Protein AF-A0A7V3P7U3-F1 (afdb_monomer)

Structure (mmCIF, N/CA/C/O backbone):
data_AF-A0A7V3P7U3-F1
#
_entry.id   AF-A0A7V3P7U3-F1
#
loop_
_atom_site.group_PDB
_atom_site.id
_atom_site.type_symbol
_atom_site.label_atom_id
_atom_site.label_alt_id
_atom_site.label_comp_id
_atom_site.label_asym_id
_atom_site.label_entity_id
_atom_site.label_seq_id
_atom_site.pdbx_PDB_ins_code
_atom_site.Cartn_x
_atom_site.Cartn_y
_atom_site.Cartn_z
_atom_site.occupancy
_atom_site.B_iso_or_equiv
_atom_site.auth_seq_id
_atom_site.auth_comp_id
_atom_site.auth_asym_id
_atom_site.auth_atom_id
_atom_site.pdbx_PDB_model_num
ATOM 1 N N . MET A 1 1 ? -20.421 6.457 41.859 1.00 66.44 1 MET A N 1
ATOM 2 C CA . MET A 1 1 ? -20.362 5.434 40.785 1.00 66.44 1 MET A CA 1
ATOM 3 C C . MET A 1 1 ? -21.078 5.841 39.492 1.00 66.44 1 MET A C 1
ATOM 5 O O . MET A 1 1 ? -20.408 5.921 38.476 1.00 66.44 1 MET A O 1
ATOM 9 N N . ARG A 1 2 ? -22.380 6.186 39.481 1.00 81.12 2 ARG A N 1
ATOM 10 C CA . ARG A 1 2 ? -23.106 6.569 38.236 1.00 81.12 2 ARG A CA 1
ATOM 11 C C . ARG A 1 2 ? -22.445 7.677 37.395 1.00 81.12 2 ARG A C 1
ATOM 13 O O . ARG A 1 2 ? -22.456 7.594 36.174 1.00 81.12 2 ARG A O 1
ATOM 20 N N . ARG A 1 3 ? -21.876 8.711 38.029 1.00 88.88 3 ARG A N 1
ATOM 21 C CA . ARG A 1 3 ? -21.183 9.807 37.319 1.00 88.88 3 ARG A CA 1
ATOM 22 C C . ARG A 1 3 ? -19.872 9.353 36.668 1.00 88.88 3 ARG A C 1
ATOM 24 O O . ARG A 1 3 ? -19.590 9.771 35.555 1.00 88.88 3 ARG A O 1
ATOM 31 N N . LEU A 1 4 ? -19.134 8.454 37.323 1.00 92.50 4 LEU A N 1
ATOM 32 C CA . LEU A 1 4 ? -17.891 7.890 36.795 1.00 92.50 4 LEU A CA 1
ATOM 33 C C . LEU A 1 4 ? -18.155 7.092 35.513 1.00 92.50 4 LEU A C 1
ATOM 35 O O . LEU A 1 4 ? -17.512 7.342 34.504 1.00 92.50 4 LEU A O 1
ATOM 39 N N . PHE A 1 5 ? -19.164 6.215 35.523 1.00 93.75 5 PHE A N 1
ATOM 40 C CA . PHE A 1 5 ? -19.541 5.441 34.336 1.00 93.75 5 PHE A CA 1
ATOM 41 C C . PHE A 1 5 ? -20.022 6.315 33.172 1.00 93.75 5 PHE A C 1
ATOM 43 O O . PHE A 1 5 ? -19.730 6.003 32.023 1.00 93.75 5 PHE A O 1
ATOM 50 N N . LYS A 1 6 ? -20.705 7.435 33.449 1.00 92.81 6 LYS A N 1
ATOM 51 C CA . LYS A 1 6 ? -21.075 8.403 32.403 1.00 92.81 6 LYS A CA 1
ATOM 52 C C . LYS A 1 6 ? -19.848 9.052 31.765 1.00 92.81 6 LYS A C 1
ATOM 54 O O . LYS A 1 6 ? -19.779 9.124 30.546 1.00 92.81 6 LYS A O 1
ATOM 59 N N . ILE A 1 7 ? -18.886 9.497 32.575 1.00 96.00 7 ILE A N 1
ATOM 60 C CA . ILE A 1 7 ? -17.646 10.111 32.077 1.00 96.00 7 ILE A CA 1
ATOM 61 C C . ILE A 1 7 ? -16.859 9.107 31.235 1.00 96.00 7 ILE A C 1
ATOM 63 O O . ILE A 1 7 ? -16.435 9.436 30.132 1.00 96.00 7 ILE A O 1
ATOM 67 N N . LEU A 1 8 ? -16.728 7.871 31.722 1.00 95.75 8 LEU A N 1
ATOM 68 C CA . LEU A 1 8 ? -16.055 6.801 30.991 1.00 95.75 8 LEU A CA 1
ATOM 69 C C . LEU A 1 8 ? -16.740 6.526 29.649 1.00 95.75 8 LEU A C 1
ATOM 71 O O . LEU A 1 8 ? -16.068 6.514 28.628 1.00 95.75 8 LEU A O 1
ATOM 75 N N . GLY A 1 9 ? -18.071 6.407 29.627 1.00 95.12 9 GLY A N 1
ATOM 76 C CA . GLY A 1 9 ? -18.823 6.196 28.388 1.00 95.12 9 GLY A CA 1
ATOM 77 C C . GLY A 1 9 ? -18.642 7.327 27.369 1.00 95.12 9 GLY A C 1
ATOM 78 O O . GLY A 1 9 ? -18.459 7.058 26.185 1.00 95.12 9 GLY A O 1
ATOM 79 N N . ILE A 1 10 ? -18.630 8.584 27.826 1.00 96.62 10 ILE A N 1
ATOM 80 C CA . ILE A 1 10 ? -18.383 9.750 26.963 1.00 96.62 10 ILE A CA 1
ATOM 81 C C . ILE A 1 10 ? -16.958 9.715 26.397 1.00 96.62 10 ILE A C 1
ATOM 83 O O . ILE A 1 10 ? -16.777 9.904 25.196 1.00 96.62 10 ILE A O 1
ATOM 87 N N . LEU A 1 11 ? -15.955 9.425 27.231 1.00 96.50 11 LEU A N 1
ATOM 88 C CA . LEU A 1 11 ? -14.562 9.314 26.793 1.00 96.50 11 LEU A CA 1
ATOM 89 C C . LEU A 1 11 ? -14.364 8.167 25.800 1.00 96.50 11 LEU A C 1
ATOM 91 O O . LEU A 1 11 ? -13.693 8.352 24.789 1.00 96.50 11 LEU A O 1
ATOM 95 N N . THR A 1 12 ? -14.973 7.005 26.038 1.00 96.31 12 THR A N 1
ATOM 96 C CA . THR A 1 12 ? -14.904 5.867 25.114 1.00 96.31 12 THR A CA 1
ATOM 97 C C . THR A 1 12 ? -15.569 6.192 23.778 1.00 96.31 12 THR A C 1
ATOM 99 O O . THR A 1 12 ? -15.012 5.866 22.729 1.00 96.31 12 THR A O 1
ATOM 102 N N . ALA A 1 13 ? -16.720 6.871 23.787 1.00 96.31 13 ALA A N 1
ATOM 103 C CA . ALA A 1 13 ? -17.393 7.294 22.562 1.00 96.31 13 ALA A CA 1
ATOM 104 C C . ALA A 1 13 ? -16.538 8.293 21.764 1.00 96.31 13 ALA A C 1
ATOM 106 O O . ALA A 1 13 ? -16.299 8.086 20.575 1.00 96.31 13 ALA A O 1
ATOM 107 N N . LEU A 1 14 ? -16.009 9.328 22.426 1.00 97.12 14 LEU A N 1
ATOM 108 C CA . LEU A 1 14 ? -15.113 10.313 21.810 1.00 97.12 14 LEU A CA 1
ATOM 109 C C . LEU A 1 14 ? -13.834 9.666 21.268 1.00 97.12 14 LEU A C 1
ATOM 111 O O . LEU A 1 14 ? -13.440 9.947 20.139 1.00 97.12 14 LEU A O 1
ATOM 115 N N . GLY A 1 15 ? -13.221 8.766 22.038 1.00 96.00 15 GLY A N 1
ATOM 116 C CA . GLY A 1 15 ? -12.037 8.021 21.615 1.00 96.00 15 GLY A CA 1
ATOM 117 C C . GLY A 1 15 ? -12.306 7.148 20.390 1.00 96.00 15 GLY A C 1
ATOM 118 O O . GLY A 1 15 ? -11.504 7.137 19.462 1.00 96.00 15 GLY A O 1
ATOM 119 N N . SER A 1 16 ? -13.462 6.480 20.338 1.00 95.56 16 SER A N 1
ATOM 120 C CA . SER A 1 16 ? -13.853 5.632 19.202 1.00 95.56 16 SER A CA 1
ATOM 121 C C . SER A 1 16 ? -14.078 6.450 17.930 1.00 95.56 16 SER A C 1
ATOM 123 O O . SER A 1 16 ? -13.594 6.079 16.862 1.00 95.56 16 SER A O 1
ATOM 125 N N . VAL A 1 17 ? -14.763 7.594 18.042 1.00 96.75 17 VAL A N 1
ATOM 126 C CA . VAL A 1 17 ? -14.963 8.515 16.912 1.00 96.75 17 VAL A CA 1
ATOM 127 C C . VAL A 1 17 ? -13.624 9.080 16.441 1.00 96.75 17 VAL A C 1
ATOM 129 O O . VAL A 1 17 ? -13.340 9.053 15.246 1.00 96.75 17 VAL A O 1
ATOM 132 N N . GLY A 1 18 ? -12.772 9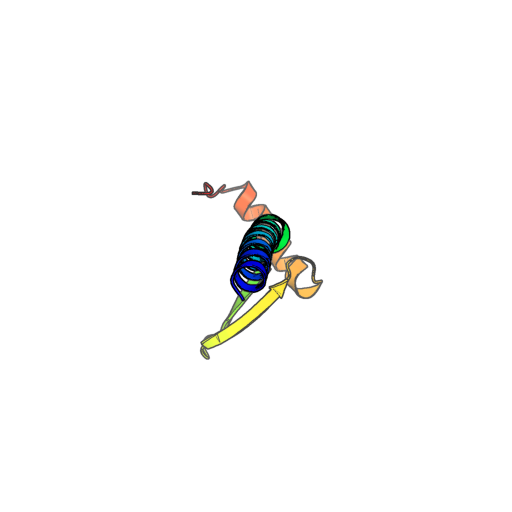.527 17.368 1.00 95.44 18 GLY A N 1
ATOM 133 C CA . GLY A 1 18 ? -11.439 10.039 17.051 1.00 95.44 18 GLY A CA 1
ATOM 134 C C . GLY A 1 18 ? -10.567 9.005 16.335 1.00 95.44 18 GLY A C 1
ATOM 135 O O . GLY A 1 18 ? -9.979 9.309 15.299 1.00 95.44 18 GLY A O 1
ATOM 136 N N . ALA A 1 19 ? -10.546 7.765 16.828 1.00 93.25 19 ALA A N 1
ATOM 137 C CA . ALA A 1 19 ? -9.826 6.665 16.194 1.00 93.25 19 ALA A CA 1
ATOM 138 C C . ALA A 1 19 ? -10.369 6.348 14.791 1.00 93.25 19 ALA A C 1
ATOM 140 O O . ALA A 1 19 ? -9.587 6.154 13.862 1.00 93.25 19 ALA A O 1
ATOM 141 N N . GLY A 1 20 ? -11.694 6.349 14.611 1.00 91.69 20 GLY A N 1
ATOM 142 C CA . GLY A 1 20 ? -12.327 6.125 13.310 1.00 91.69 20 GLY A CA 1
ATOM 143 C C . GLY A 1 20 ? -11.983 7.208 12.285 1.00 91.69 20 GLY A C 1
ATOM 144 O O . GLY A 1 20 ? -11.625 6.893 11.149 1.00 91.69 20 GLY A O 1
ATOM 145 N N . VAL A 1 21 ? -12.022 8.480 12.695 1.00 93.69 21 VAL A N 1
ATOM 146 C CA . VAL A 1 21 ? -11.615 9.615 11.851 1.00 93.69 21 VAL A CA 1
ATOM 147 C C . VAL A 1 21 ? -10.135 9.510 11.485 1.00 93.69 21 VAL A C 1
ATOM 149 O O . VAL A 1 21 ? -9.786 9.630 10.312 1.00 93.69 21 VAL A O 1
ATOM 152 N N . TYR A 1 22 ? -9.267 9.225 12.459 1.00 90.50 22 TYR A N 1
ATOM 153 C CA . TYR A 1 22 ? -7.836 9.057 12.215 1.00 90.50 22 TYR A CA 1
ATOM 154 C C . TYR A 1 22 ? -7.554 7.911 11.237 1.00 90.50 22 TYR A C 1
ATOM 156 O O . TYR A 1 22 ? -6.813 8.081 10.268 1.00 90.50 22 TYR A O 1
ATOM 164 N N . TYR A 1 23 ? -8.205 6.764 11.436 1.00 89.19 23 TYR A N 1
ATOM 165 C CA . TYR A 1 23 ? -8.088 5.633 10.529 1.00 89.19 23 TYR A CA 1
ATOM 166 C C . TYR A 1 23 ? -8.511 6.017 9.109 1.00 89.19 23 TYR A C 1
ATOM 168 O O . TYR A 1 23 ? -7.767 5.773 8.164 1.00 89.19 23 TYR A O 1
ATOM 176 N N . PHE A 1 24 ? -9.669 6.660 8.946 1.00 86.50 24 PHE A N 1
ATOM 177 C CA . PHE A 1 24 ? -10.188 7.016 7.628 1.00 86.50 24 PHE A CA 1
ATOM 178 C C . PHE A 1 24 ? -9.295 8.021 6.888 1.00 86.50 24 PHE A C 1
ATOM 180 O O . PHE A 1 24 ? -9.083 7.877 5.686 1.00 86.50 24 PHE A O 1
ATOM 187 N N . LEU A 1 25 ? -8.761 9.019 7.594 1.00 85.69 25 LEU A N 1
ATOM 188 C CA . LEU A 1 25 ? -7.964 10.078 6.976 1.00 85.69 25 LEU A CA 1
ATOM 189 C C . LEU A 1 25 ? -6.521 9.648 6.688 1.00 85.69 25 LEU A C 1
ATOM 191 O O . LEU A 1 25 ? -5.974 10.021 5.652 1.00 85.69 25 LEU A O 1
ATOM 195 N N . PHE A 1 26 ? -5.906 8.861 7.575 1.00 81.69 26 PHE A N 1
ATOM 196 C CA . PHE A 1 26 ? -4.459 8.627 7.535 1.00 81.69 26 PHE A CA 1
ATOM 197 C C . PHE A 1 26 ? -4.056 7.181 7.235 1.00 81.69 26 PHE A C 1
ATOM 199 O O . PHE A 1 26 ? -3.014 6.973 6.617 1.00 81.69 26 PHE A O 1
ATOM 206 N N . LEU A 1 27 ? -4.855 6.186 7.639 1.00 77.88 27 LEU A N 1
ATOM 207 C CA . LEU A 1 27 ? -4.508 4.764 7.468 1.00 77.88 27 LEU A CA 1
ATOM 208 C C . LEU A 1 27 ? -5.265 4.096 6.319 1.00 77.88 27 LEU A C 1
ATOM 210 O O . LEU A 1 27 ? -4.735 3.197 5.675 1.00 77.88 27 LEU A O 1
ATOM 214 N N . ARG A 1 28 ? -6.507 4.512 6.056 1.00 76.56 28 ARG A N 1
ATOM 215 C CA . ARG A 1 28 ? -7.367 3.891 5.042 1.00 76.56 28 ARG A CA 1
ATOM 216 C C . ARG A 1 28 ? -6.882 4.175 3.625 1.00 76.56 28 ARG A C 1
ATOM 218 O O . ARG A 1 28 ? -7.129 3.369 2.727 1.00 76.56 28 ARG A O 1
ATOM 225 N N . SER A 1 29 ? -6.224 5.312 3.409 1.00 66.69 29 SER A N 1
ATOM 226 C CA . SER A 1 29 ? -5.648 5.643 2.109 1.00 66.69 29 SER A CA 1
ATOM 227 C C . SER A 1 29 ? -4.608 4.592 1.742 1.00 66.69 29 SER A C 1
ATOM 229 O O . SER A 1 29 ? -3.519 4.569 2.312 1.00 66.69 29 SER A O 1
ATOM 231 N N . ARG A 1 30 ? -4.951 3.721 0.783 1.00 70.06 30 ARG A N 1
ATOM 232 C CA . ARG A 1 30 ? -4.005 2.778 0.185 1.00 70.06 30 ARG A CA 1
ATOM 233 C C . ARG A 1 30 ? -2.899 3.591 -0.470 1.00 70.06 30 ARG A C 1
ATOM 235 O O . ARG A 1 30 ? -3.096 4.166 -1.542 1.00 70.06 30 ARG A O 1
ATOM 242 N N . LYS A 1 31 ? -1.765 3.691 0.217 1.00 81.50 31 LYS A N 1
ATOM 243 C CA . LYS A 1 31 ? -0.569 4.291 -0.356 1.00 81.50 31 LYS A CA 1
ATOM 244 C C . LYS A 1 31 ? -0.109 3.403 -1.516 1.00 81.50 31 LYS A C 1
ATOM 246 O O . LYS A 1 31 ? -0.245 2.182 -1.419 1.00 81.50 31 LYS A O 1
ATOM 251 N N . PRO A 1 32 ? 0.383 3.986 -2.618 1.00 86.44 32 PRO A N 1
ATOM 252 C CA . PRO A 1 32 ? 0.981 3.194 -3.678 1.00 86.44 32 PRO A CA 1
ATOM 253 C C . PRO A 1 32 ? 2.130 2.360 -3.105 1.00 86.44 32 PRO A C 1
ATOM 255 O O . PRO A 1 32 ? 2.956 2.882 -2.357 1.00 86.44 32 PRO A O 1
ATOM 258 N N . GLN A 1 33 ? 2.152 1.074 -3.431 1.00 91.31 33 GLN A N 1
ATOM 259 C CA . GLN A 1 33 ? 3.176 0.137 -2.987 1.00 91.31 33 GLN A CA 1
ATOM 260 C C . GLN A 1 33 ? 3.384 -0.934 -4.052 1.00 91.31 33 GLN A C 1
ATOM 262 O O . GLN A 1 33 ? 2.494 -1.184 -4.869 1.00 91.31 33 GLN A O 1
ATOM 267 N N . VAL A 1 34 ? 4.559 -1.551 -4.030 1.00 93.00 34 VAL A N 1
ATOM 268 C CA . VAL A 1 34 ? 4.931 -2.657 -4.910 1.00 93.00 34 VAL A CA 1
ATOM 269 C C . VAL A 1 34 ? 5.019 -3.912 -4.059 1.00 93.00 34 VAL A C 1
ATOM 271 O O . VAL A 1 34 ? 5.761 -3.946 -3.083 1.00 93.00 34 VAL A O 1
ATOM 274 N N . GLU A 1 35 ? 4.265 -4.940 -4.425 1.00 94.06 35 GLU A N 1
ATOM 275 C CA . GLU A 1 35 ? 4.317 -6.247 -3.773 1.00 94.06 35 GLU A CA 1
ATOM 276 C C . GLU A 1 35 ? 4.936 -7.253 -4.739 1.00 94.06 35 GLU A C 1
ATOM 278 O O . GLU A 1 35 ? 4.444 -7.443 -5.853 1.00 94.06 35 GLU A O 1
ATOM 283 N N . LEU A 1 36 ? 6.034 -7.872 -4.316 1.00 92.88 36 LEU A N 1
ATOM 284 C CA . LEU A 1 36 ? 6.730 -8.919 -5.052 1.00 92.88 36 LEU A CA 1
ATOM 285 C C . LEU A 1 36 ? 6.427 -10.256 -4.385 1.00 92.88 36 LEU A C 1
ATOM 287 O O . LEU A 1 36 ? 6.682 -10.424 -3.192 1.00 92.88 36 LEU A O 1
ATOM 291 N N . TYR A 1 37 ? 5.886 -11.182 -5.167 1.00 95.38 37 TYR A N 1
ATOM 292 C CA . TYR A 1 37 ? 5.548 -12.536 -4.745 1.00 95.38 37 TYR A CA 1
ATOM 293 C C . TYR A 1 37 ? 6.559 -13.502 -5.355 1.00 95.38 37 TYR A C 1
ATOM 295 O O . TYR A 1 37 ? 6.822 -13.435 -6.557 1.00 95.38 37 TYR A O 1
ATOM 303 N N . PHE A 1 38 ? 7.126 -14.375 -4.529 1.00 96.25 38 PHE A N 1
ATOM 304 C CA . PHE A 1 38 ? 8.131 -15.353 -4.934 1.00 96.25 38 PHE A CA 1
ATOM 305 C C . PHE A 1 38 ? 7.554 -16.772 -4.888 1.00 96.25 38 PHE A C 1
ATOM 307 O O . PHE A 1 38 ? 6.610 -17.052 -4.147 1.00 96.25 38 PHE A O 1
ATOM 314 N N . ASP A 1 39 ? 8.134 -17.680 -5.673 1.00 97.56 39 ASP A N 1
ATOM 315 C CA . ASP A 1 39 ? 7.644 -19.061 -5.817 1.00 97.56 39 ASP A CA 1
ATOM 316 C C . ASP A 1 39 ? 7.749 -19.882 -4.522 1.00 97.56 39 ASP A C 1
ATOM 318 O O . ASP A 1 39 ? 7.020 -20.855 -4.334 1.00 97.56 39 ASP A O 1
ATOM 322 N N . ASP A 1 40 ? 8.628 -19.478 -3.604 1.00 96.56 40 ASP A N 1
ATOM 323 C CA . ASP A 1 40 ? 8.746 -20.063 -2.266 1.00 96.56 40 ASP A CA 1
ATOM 324 C C . ASP A 1 40 ? 7.623 -19.616 -1.309 1.00 96.56 40 ASP A C 1
ATOM 326 O O . ASP A 1 40 ? 7.589 -20.020 -0.145 1.00 96.56 40 ASP A O 1
ATOM 330 N N . GLY A 1 41 ? 6.691 -18.791 -1.795 1.00 96.31 41 GLY A N 1
ATOM 331 C CA . GLY A 1 41 ? 5.587 -18.228 -1.028 1.00 96.31 41 GLY A CA 1
ATOM 332 C C . GLY A 1 41 ? 5.974 -17.006 -0.197 1.00 96.31 41 GLY A C 1
ATOM 333 O O . GLY A 1 41 ? 5.123 -16.469 0.514 1.00 96.31 41 GLY A O 1
ATOM 334 N N . SER A 1 42 ? 7.227 -16.548 -0.267 1.00 96.06 42 SER A N 1
ATOM 335 C CA . SER A 1 42 ? 7.63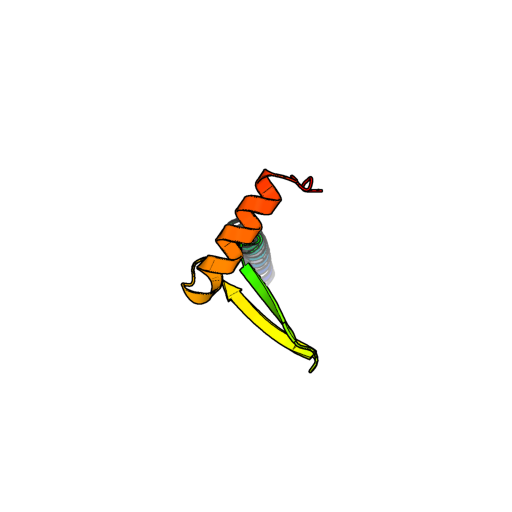2 -15.305 0.376 1.00 96.06 42 SER A CA 1
ATOM 336 C C . SER A 1 42 ? 7.074 -14.087 -0.368 1.00 96.06 42 SER A C 1
ATOM 338 O O . SER A 1 42 ? 6.750 -14.125 -1.559 1.00 96.06 42 SER A O 1
ATOM 340 N N . MET A 1 43 ? 6.934 -12.984 0.369 1.00 96.25 43 MET A N 1
ATOM 341 C CA . MET A 1 43 ? 6.437 -11.720 -0.158 1.00 96.25 43 MET A CA 1
ATOM 342 C C . MET A 1 43 ? 7.293 -10.570 0.360 1.00 96.25 43 MET A C 1
ATOM 344 O O . MET A 1 43 ? 7.596 -10.496 1.553 1.00 96.25 43 MET A O 1
ATOM 348 N N . VAL A 1 44 ? 7.626 -9.639 -0.532 1.00 94.69 44 V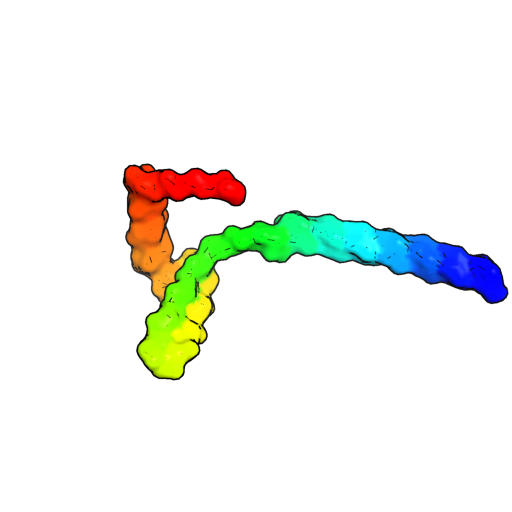AL A N 1
ATOM 349 C CA . VAL A 1 44 ? 8.275 -8.372 -0.187 1.00 94.69 44 VAL A CA 1
ATOM 350 C C . VAL A 1 44 ? 7.359 -7.224 -0.588 1.00 94.69 4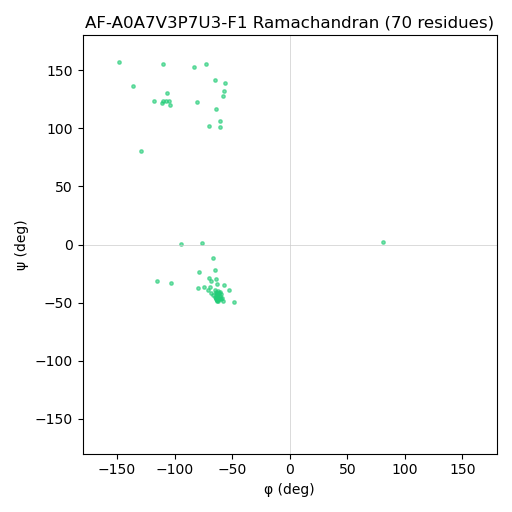4 VAL A C 1
ATOM 352 O O . VAL A 1 44 ? 6.984 -7.099 -1.750 1.00 94.69 44 VAL A O 1
ATOM 355 N N . ALA A 1 45 ? 7.013 -6.376 0.380 1.00 93.06 45 ALA A N 1
ATOM 356 C CA . ALA A 1 45 ? 6.255 -5.152 0.150 1.00 93.06 45 ALA A CA 1
ATOM 357 C C . ALA A 1 45 ? 7.194 -3.942 0.228 1.00 93.06 45 ALA A C 1
ATOM 359 O O . ALA A 1 45 ? 7.820 -3.697 1.260 1.00 93.06 45 ALA A O 1
ATOM 360 N N . LEU A 1 46 ? 7.277 -3.186 -0.861 1.00 93.38 46 LEU A N 1
ATOM 361 C CA . LEU A 1 46 ? 8.061 -1.963 -0.971 1.00 93.38 46 LEU A CA 1
ATOM 362 C C . LEU A 1 46 ? 7.112 -0.757 -0.986 1.00 93.38 46 LEU A C 1
ATOM 364 O O . LEU A 1 46 ? 6.230 -0.692 -1.853 1.00 93.38 46 LEU A O 1
ATOM 368 N N . PRO A 1 47 ? 7.264 0.210 -0.064 1.00 91.69 47 PRO A N 1
ATOM 369 C CA . PRO A 1 47 ? 6.563 1.485 -0.168 1.00 91.69 47 PRO A CA 1
ATOM 370 C C . PRO A 1 47 ? 6.870 2.161 -1.513 1.00 91.69 47 PRO A C 1
ATOM 372 O O . PRO A 1 47 ? 8.000 2.131 -1.992 1.00 91.69 47 PRO A O 1
ATOM 375 N N . GLY A 1 48 ? 5.869 2.766 -2.155 1.00 89.12 48 GLY A N 1
ATOM 376 C CA . GLY A 1 48 ? 6.032 3.326 -3.503 1.00 89.12 48 GLY A CA 1
ATOM 377 C C . GLY A 1 48 ? 6.979 4.529 -3.593 1.00 89.12 48 GLY A C 1
ATOM 378 O O . GLY A 1 48 ? 7.321 4.944 -4.696 1.00 89.12 48 GLY A O 1
ATOM 379 N N . ASP A 1 49 ? 7.380 5.101 -2.458 1.00 89.38 49 ASP A N 1
ATOM 380 C CA . ASP A 1 49 ? 8.328 6.208 -2.343 1.00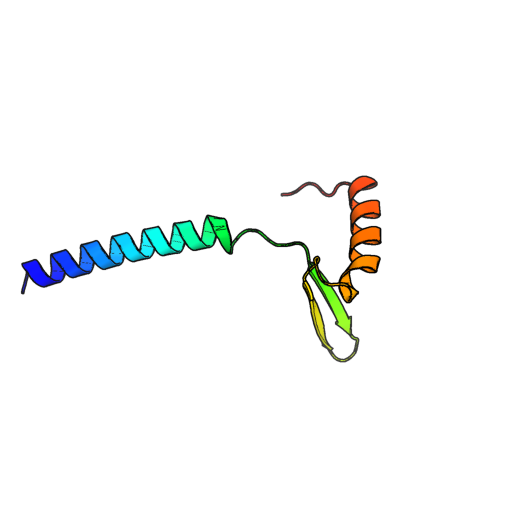 89.38 49 ASP A CA 1
ATOM 381 C C . ASP A 1 49 ? 9.780 5.761 -2.106 1.00 89.38 49 ASP A C 1
ATOM 383 O O . ASP A 1 49 ? 10.663 6.618 -2.025 1.00 89.38 49 ASP A O 1
ATOM 387 N N . THR A 1 50 ? 10.066 4.453 -2.034 1.00 93.25 50 THR A N 1
ATOM 388 C CA . THR A 1 50 ? 11.453 3.984 -1.901 1.00 93.25 50 THR A CA 1
ATOM 389 C C . THR A 1 50 ? 12.185 3.913 -3.247 1.00 93.25 50 THR A C 1
ATOM 391 O O . THR A 1 50 ? 11.560 3.701 -4.295 1.00 93.25 50 THR A O 1
ATOM 394 N N . PRO A 1 51 ? 13.526 4.053 -3.254 1.00 93.75 51 PRO A N 1
ATOM 395 C CA . PRO A 1 51 ? 14.328 3.922 -4.471 1.00 93.75 51 PRO A CA 1
ATOM 396 C C . PRO A 1 51 ? 14.158 2.568 -5.176 1.00 93.75 51 PRO A C 1
ATOM 398 O O . PRO A 1 51 ? 14.154 2.508 -6.403 1.00 93.75 51 PRO A O 1
ATOM 401 N N . GLU A 1 52 ? 13.979 1.487 -4.416 1.00 93.31 52 GLU A N 1
ATOM 402 C CA . GLU A 1 52 ? 13.813 0.123 -4.929 1.00 93.31 52 GLU A CA 1
ATOM 403 C C . GLU A 1 52 ? 12.480 -0.058 -5.664 1.00 93.31 52 GLU A C 1
ATOM 405 O O . GLU A 1 52 ? 12.396 -0.820 -6.628 1.00 93.31 52 GLU A O 1
ATOM 410 N N . ALA A 1 53 ? 11.436 0.662 -5.242 1.00 94.50 53 ALA A N 1
ATOM 411 C CA . ALA A 1 53 ? 10.125 0.627 -5.879 1.00 94.50 53 ALA A CA 1
ATOM 412 C C . ALA A 1 53 ? 10.062 1.472 -7.164 1.00 94.50 53 ALA A C 1
ATOM 414 O O . ALA A 1 53 ? 9.228 1.204 -8.032 1.00 94.50 53 ALA A O 1
ATOM 415 N N . ALA A 1 54 ? 10.937 2.473 -7.316 1.00 93.25 54 ALA A N 1
ATOM 416 C CA . ALA A 1 54 ? 10.898 3.461 -8.397 1.00 93.25 54 ALA A CA 1
ATOM 417 C C . ALA A 1 54 ? 10.731 2.885 -9.824 1.00 93.25 54 ALA A C 1
ATOM 419 O O . ALA A 1 54 ? 9.834 3.355 -10.536 1.00 93.25 54 ALA A O 1
ATOM 420 N N . PRO A 1 55 ? 11.508 1.875 -10.278 1.00 92.88 55 PRO A N 1
ATOM 421 C CA . PRO A 1 55 ? 11.345 1.335 -11.631 1.00 92.88 55 PRO A CA 1
ATOM 422 C C . PRO A 1 55 ? 9.981 0.656 -11.837 1.00 92.88 55 PRO A C 1
ATOM 424 O O . PRO A 1 55 ? 9.345 0.843 -12.876 1.00 92.88 55 PRO A O 1
ATOM 427 N N . PHE A 1 56 ? 9.489 -0.079 -10.835 1.00 94.00 56 PHE A N 1
ATOM 428 C CA . PHE A 1 56 ? 8.181 -0.737 -10.884 1.00 94.00 56 PHE A CA 1
ATOM 429 C C . PHE A 1 56 ? 7.041 0.283 -10.872 1.00 94.00 56 PHE A C 1
ATOM 431 O O . PHE A 1 56 ? 6.088 0.167 -11.642 1.00 94.00 56 PHE A O 1
ATOM 438 N N . MET A 1 57 ? 7.164 1.324 -10.047 1.00 93.19 57 MET A N 1
ATOM 439 C CA . MET A 1 57 ? 6.194 2.412 -9.953 1.00 93.19 57 MET A CA 1
ATOM 440 C C . MET A 1 57 ? 6.064 3.184 -11.269 1.00 93.19 57 MET A C 1
ATOM 442 O O . MET A 1 57 ? 4.947 3.522 -11.675 1.00 93.19 57 MET A O 1
ATOM 446 N N . ALA A 1 58 ? 7.178 3.431 -11.966 1.00 93.00 58 ALA A N 1
ATOM 447 C CA . ALA A 1 58 ? 7.173 4.080 -13.275 1.00 93.00 58 ALA A CA 1
ATOM 448 C C . ALA A 1 58 ? 6.411 3.245 -14.319 1.00 93.00 58 ALA A C 1
ATOM 450 O O . ALA A 1 58 ? 5.505 3.762 -14.980 1.00 93.00 58 ALA A O 1
ATOM 451 N N . ALA A 1 59 ? 6.715 1.945 -14.408 1.00 93.38 59 ALA A N 1
ATOM 452 C CA . ALA A 1 59 ? 6.044 1.025 -15.324 1.00 93.38 59 ALA A CA 1
ATOM 453 C C . ALA A 1 59 ? 4.545 0.883 -15.006 1.00 93.38 59 ALA A C 1
ATOM 455 O O . ALA A 1 59 ? 3.701 1.037 -15.891 1.00 93.38 59 ALA A O 1
ATOM 456 N N . ALA A 1 60 ? 4.193 0.672 -13.734 1.00 91.19 60 ALA A N 1
ATOM 457 C CA . ALA A 1 60 ? 2.803 0.565 -13.296 1.00 91.19 60 ALA A CA 1
ATOM 458 C C . ALA A 1 60 ? 2.009 1.843 -13.610 1.00 91.19 60 ALA A C 1
ATOM 460 O O . ALA A 1 60 ? 0.893 1.772 -14.119 1.00 91.19 60 ALA A O 1
ATOM 461 N N . THR A 1 61 ? 2.599 3.021 -13.382 1.00 90.25 61 THR A N 1
ATOM 462 C CA . THR A 1 61 ? 1.968 4.311 -13.706 1.00 90.25 61 THR A CA 1
ATOM 463 C C . THR A 1 61 ? 1.724 4.457 -15.205 1.00 90.25 61 THR A C 1
ATOM 465 O O . THR A 1 61 ? 0.656 4.919 -15.610 1.00 90.25 61 THR A O 1
ATOM 468 N N . GLN A 1 62 ? 2.689 4.061 -16.038 1.00 93.94 62 GLN A N 1
ATOM 469 C CA . GLN A 1 62 ? 2.540 4.094 -17.490 1.00 93.94 62 GLN A CA 1
ATOM 470 C C . GLN A 1 62 ? 1.388 3.192 -17.954 1.00 93.94 62 GLN A C 1
ATOM 472 O O . GLN A 1 62 ? 0.540 3.635 -18.729 1.00 93.94 62 GLN A O 1
ATOM 477 N N . ILE A 1 63 ? 1.320 1.962 -17.438 1.00 92.56 63 ILE A N 1
ATOM 478 C CA . ILE A 1 63 ? 0.271 0.995 -17.779 1.00 92.56 63 ILE A CA 1
ATOM 479 C C . ILE A 1 63 ? -1.100 1.494 -17.321 1.00 92.56 63 ILE A C 1
ATOM 481 O O . ILE A 1 63 ? -2.034 1.498 -18.113 1.00 92.56 63 ILE A O 1
ATOM 485 N N . LEU A 1 64 ? -1.227 1.974 -16.081 1.00 89.56 64 LEU A N 1
ATOM 486 C CA . LEU A 1 64 ? -2.499 2.470 -15.542 1.00 89.56 64 LEU A CA 1
ATOM 487 C C . LEU A 1 64 ? -3.020 3.707 -16.285 1.00 89.56 64 LEU A C 1
ATOM 489 O O . LEU A 1 64 ? -4.229 3.912 -16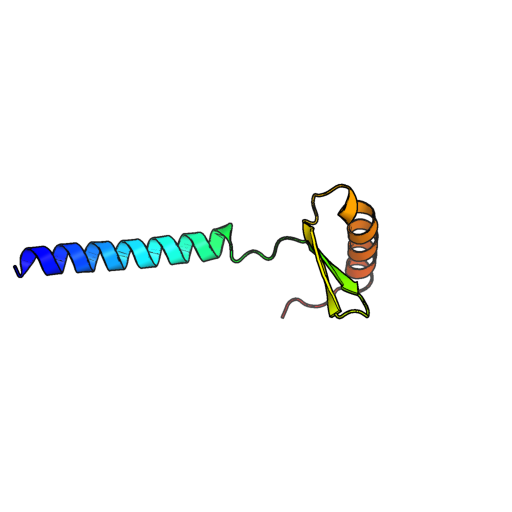.359 1.00 89.56 64 LEU A O 1
ATOM 493 N N . ARG A 1 65 ? -2.129 4.535 -16.844 1.00 90.12 65 ARG A N 1
ATOM 494 C CA . ARG A 1 65 ? -2.520 5.656 -17.713 1.00 90.12 65 ARG A CA 1
ATOM 495 C C . ARG A 1 65 ? -3.032 5.183 -19.071 1.00 90.12 65 ARG A C 1
ATOM 497 O O .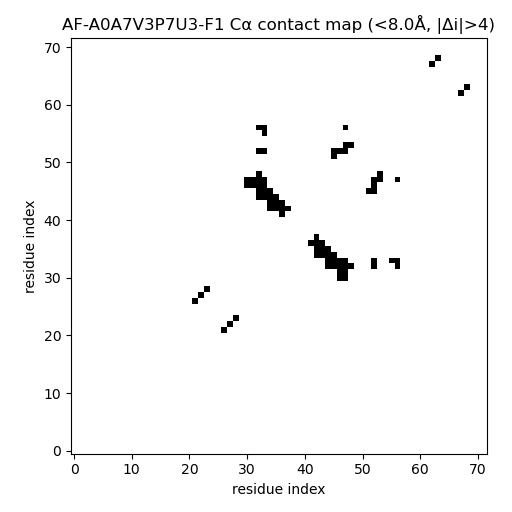 ARG A 1 65 ? -3.972 5.777 -19.587 1.00 90.12 65 ARG A O 1
ATOM 504 N N . ALA A 1 66 ? -2.413 4.151 -19.642 1.00 93.94 66 ALA A N 1
ATOM 505 C CA . ALA A 1 66 ? -2.820 3.582 -20.926 1.00 93.94 66 ALA A CA 1
ATOM 506 C C . ALA A 1 66 ? -4.107 2.745 -20.812 1.00 93.94 66 ALA A C 1
ATOM 508 O O . ALA A 1 66 ? -4.953 2.785 -21.700 1.00 93.94 66 ALA A O 1
ATOM 509 N N . CYS A 1 67 ? -4.263 2.030 -19.698 1.00 91.06 67 CYS A N 1
ATOM 510 C CA . CYS A 1 67 ? -5.380 1.143 -19.398 1.00 91.06 67 CYS A CA 1
ATOM 511 C C . CYS A 1 67 ? -5.951 1.485 -18.011 1.00 91.06 67 CYS A C 1
ATOM 513 O O . CYS A 1 67 ? -5.625 0.811 -17.028 1.00 91.06 67 CYS A O 1
ATOM 515 N N . PRO A 1 68 ? -6.793 2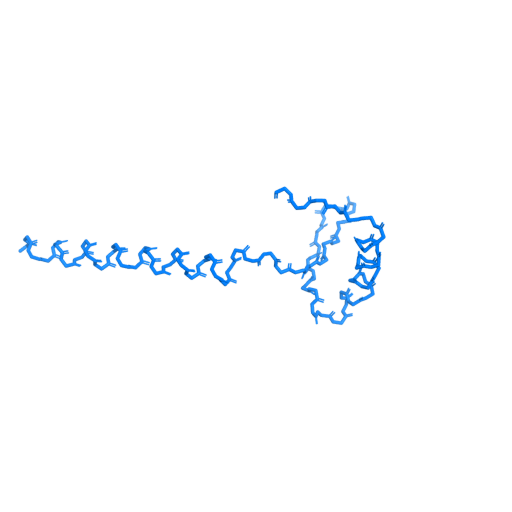.529 -17.901 1.00 84.31 68 PRO A N 1
ATOM 516 C CA . PRO A 1 68 ? -7.387 2.911 -16.631 1.00 84.31 68 PRO A CA 1
ATOM 517 C C . PRO A 1 68 ? -8.292 1.792 -16.120 1.0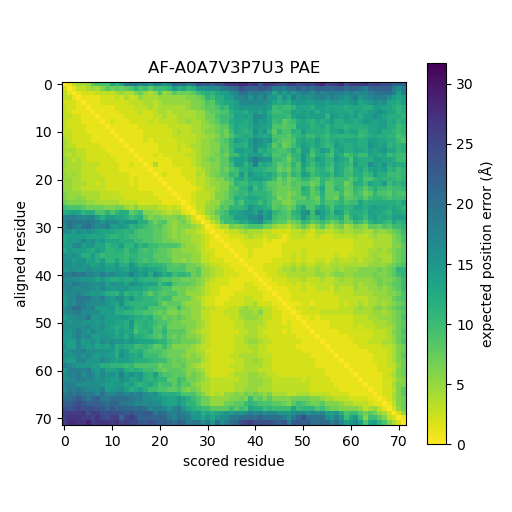0 84.31 68 PRO A C 1
ATOM 519 O O . PRO A 1 68 ? -9.314 1.470 -16.725 1.00 84.31 68 PRO A O 1
ATOM 522 N N . VAL A 1 69 ? -7.941 1.207 -14.981 1.00 80.06 69 VAL A N 1
ATOM 523 C CA . VAL A 1 69 ? -8.866 0.357 -14.232 1.00 80.06 69 VAL A CA 1
ATOM 524 C C . VAL A 1 69 ? -9.800 1.257 -13.432 1.00 80.06 69 VAL A C 1
ATOM 526 O O . VAL A 1 69 ? -9.351 2.103 -12.654 1.00 80.06 69 VAL A O 1
ATOM 529 N N . SER A 1 70 ? -11.109 1.108 -13.646 1.00 70.12 70 SER A N 1
ATOM 530 C CA . SER A 1 70 ? -12.115 1.828 -12.863 1.00 70.12 70 SER A CA 1
ATOM 531 C C . SER A 1 70 ? -11.938 1.488 -11.384 1.00 70.12 70 SER A C 1
ATOM 533 O O . SER A 1 70 ? -11.886 0.313 -11.015 1.00 70.12 70 SER A O 1
ATOM 535 N N . ARG A 1 71 ? -11.835 2.511 -10.529 1.00 61.22 71 ARG A N 1
ATOM 536 C CA . ARG A 1 71 ? -11.932 2.326 -9.078 1.00 61.22 71 ARG A CA 1
ATOM 537 C C . ARG A 1 71 ? -13.387 1.974 -8.767 1.00 61.22 71 ARG A C 1
ATOM 539 O O . ARG A 1 71 ? -14.230 2.864 -8.805 1.00 61.22 71 ARG A O 1
ATOM 546 N N . ASN A 1 72 ? -13.667 0.693 -8.530 1.00 47.88 72 ASN A N 1
ATOM 547 C CA . ASN A 1 72 ? -14.909 0.277 -7.870 1.00 47.88 72 ASN A CA 1
ATOM 548 C C . ASN A 1 72 ? -14.951 0.801 -6.431 1.00 47.88 72 ASN A C 1
ATOM 550 O O . ASN A 1 72 ? -13.872 0.851 -5.790 1.00 47.88 72 ASN A O 1
#

Foldseek 3Di:
DVVVVVVVVVVVVVVVVVVVVCCVPPVVPPQDWDWDADPVRDIDIGGCPDPVNPVVNVVVVVVCVVPPDDDD

Sequence (72 aa):
MRRLFKILGILTALGSVGAGVYYFLFLRSRKPQVELYFDDGSMVALPGDTPEAAPFMAAATQILRACPVSRN

Radius of gyration: 20.88 Å; Cα contacts (8 Å, |Δi|>4): 41; chains: 1; bounding box: 37×30×62 Å

Mean predicted aligned error: 8.13 Å

pLDDT: mean 89.56, std 9.31, range [47.88, 97.56]

Secondary structure (DSSP, 8-state):
-HHHHHHHHHHHHHHHHHHHHHIIIIISS---EEEEE-TTS-EEEEETTSTTTHHHHHHHHHHHHHSPPP--

Solvent-accessible surface area (backbone atoms only — not comparable to full-atom values): 4388 Å² total; per-residue (Å²): 110,75,66,56,56,50,53,50,52,51,52,52,51,53,50,51,53,52,50,50,52,50,37,58,72,69,63,61,58,81,68,67,61,44,76,49,78,45,96,89,72,51,73,49,80,36,57,46,87,40,82,85,23,41,70,58,50,53,52,50,52,53,48,43,69,77,52,69,73,79,85,127

Nearest PDB structures (foldseek):
  1hbx-assembly1_A  TM=3.346E-01  e=1.077E+00  Homo sapiens
  6wc2-assembly2_C  TM=3.281E-01  e=1.714E+00  Homo sapiens
  8x0e-assembly1_B  TM=3.036E-01  e=1.714E+00  Homo sapiens
  4esb-assembly1_A-2  TM=3.036E-01  e=2.553E+00  Bacillus cereus ATCC 14579